Protein AF-A0A7K9F247-F1 (afdb_monomer_lite)

pLDDT: mean 70.24, std 14.17, range [44.09, 93.94]

Foldseek 3Di:
DDDDDDDDDDDDDDDDPDDPDDDDDDDDDDDDDPDPPDPPDPPPVPDPPDPPDDPVRVVVVVLVVCCVPVVDRDVPVVPDDDPPPDPDDPPPDPDDCPDPPPPQADADPVRHRPDPDDD

Sequence (119 aa):
SRKSKSPPKVPIVIQDDSLPAGPPPQIRILKRPTTNGVLSNPNSASRPAFPVKSLAQREAEYAEARKRILGSASPEEEQEKPILDRPPRLSQPEDTRQPNNVIRQPLGPDGSQGFKQRR

Radius of gyration: 33.51 Å; chains: 1; bounding box: 53×65×90 Å

Organism: Stercorarius parasiticus (NCBI:txid54059)

Structure (mmCIF, N/CA/C/O backbone):
data_AF-A0A7K9F247-F1
#
_entry.id   AF-A0A7K9F247-F1
#
loop_
_atom_site.group_PDB
_atom_site.id
_atom_site.type_symbol
_atom_site.label_atom_id
_atom_site.label_alt_id
_atom_site.label_comp_id
_atom_site.label_asym_id
_atom_site.label_entity_id
_atom_site.label_seq_id
_atom_site.pdbx_PDB_ins_code
_atom_site.Cartn_x
_atom_site.Cartn_y
_atom_site.Cartn_z
_atom_site.occupancy
_atom_site.B_iso_or_equiv
_atom_site.auth_seq_id
_atom_site.auth_comp_id
_atom_site.auth_asym_id
_atom_site.auth_atom_id
_atom_site.pdbx_PDB_model_num
ATOM 1 N N . SER A 1 1 ? -26.491 15.711 71.642 1.00 46.97 1 SER A N 1
ATOM 2 C CA . SER A 1 1 ? -27.212 15.558 70.361 1.00 46.97 1 SER A CA 1
ATOM 3 C C . SER A 1 1 ? -26.792 16.688 69.430 1.00 46.97 1 SER A C 1
ATOM 5 O O . SER A 1 1 ? -27.100 17.834 69.726 1.00 46.97 1 SER A O 1
ATOM 7 N N . ARG A 1 2 ? -25.996 16.419 68.384 1.00 50.66 2 ARG A N 1
ATOM 8 C CA . ARG A 1 2 ? -25.577 17.431 67.394 1.00 50.66 2 ARG A CA 1
ATOM 9 C C . ARG A 1 2 ? -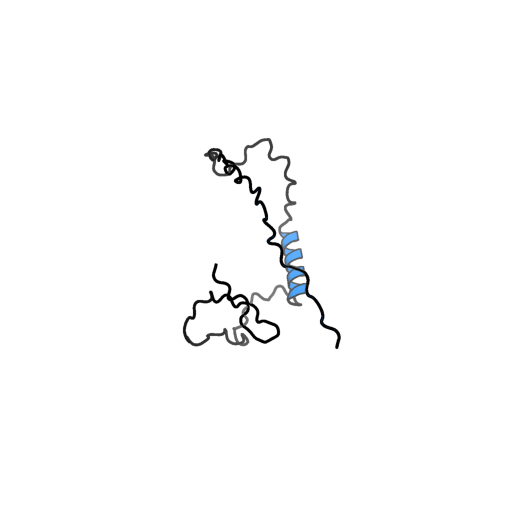26.269 17.115 66.067 1.00 50.66 2 ARG A C 1
ATOM 11 O O . ARG A 1 2 ? -25.928 16.130 65.428 1.00 50.66 2 ARG A O 1
ATOM 18 N N . LYS A 1 3 ? -27.276 17.912 65.692 1.00 55.50 3 LYS A N 1
ATOM 19 C CA . LYS A 1 3 ? -27.964 17.803 64.396 1.00 55.50 3 LYS A CA 1
ATOM 20 C C . LYS A 1 3 ? -27.118 18.506 63.330 1.00 55.50 3 LYS A C 1
ATOM 22 O O . LYS A 1 3 ? -26.932 19.716 63.401 1.00 55.50 3 LYS A O 1
ATOM 27 N N . SER A 1 4 ? -26.617 17.761 62.350 1.00 58.75 4 SER A N 1
ATOM 28 C CA . SER A 1 4 ? -25.957 18.300 61.158 1.00 58.75 4 SER A CA 1
ATOM 29 C C . SER A 1 4 ? -27.000 18.919 60.221 1.00 58.75 4 SER A C 1
ATOM 31 O O . SER A 1 4 ? -27.864 18.214 59.697 1.00 58.75 4 SER A O 1
ATOM 33 N N . LYS A 1 5 ? -26.948 20.239 60.022 1.00 63.22 5 LYS A N 1
ATOM 34 C CA . LYS A 1 5 ? -27.802 20.965 59.072 1.00 63.22 5 LYS A CA 1
ATOM 35 C C . LYS A 1 5 ? -27.133 20.936 57.693 1.00 63.22 5 LYS A C 1
ATOM 37 O O . LYS A 1 5 ? -26.064 21.510 57.523 1.00 63.22 5 LYS A O 1
ATOM 42 N N . SER A 1 6 ? -27.736 20.247 56.726 1.00 66.56 6 SER A N 1
ATOM 43 C CA . SER A 1 6 ? -27.270 20.247 55.334 1.00 66.56 6 SER A CA 1
ATOM 44 C C . SER A 1 6 ? -27.553 21.597 54.651 1.00 66.56 6 SER A C 1
ATOM 46 O O . SER A 1 6 ? -28.590 22.199 54.956 1.00 66.56 6 SER A O 1
ATOM 48 N N . PRO A 1 7 ? -26.711 22.061 53.707 1.00 69.06 7 PRO A N 1
ATOM 49 C CA . PRO A 1 7 ? -26.920 23.332 53.012 1.00 69.06 7 PRO A CA 1
ATOM 50 C C . PRO A 1 7 ? -28.160 23.286 52.096 1.00 69.06 7 PRO A C 1
ATOM 52 O O . PRO A 1 7 ? -28.505 22.206 51.602 1.00 69.06 7 PRO A O 1
ATOM 55 N N . PRO A 1 8 ? -28.843 24.421 51.854 1.00 63.75 8 PRO A N 1
ATOM 56 C CA . PRO A 1 8 ? -30.017 24.466 50.987 1.00 63.75 8 PRO A CA 1
ATOM 57 C C . PRO A 1 8 ? -29.645 24.218 49.517 1.00 63.75 8 PRO A C 1
ATOM 59 O O . PRO A 1 8 ? -28.675 24.770 49.002 1.00 63.75 8 PRO A O 1
ATOM 62 N N . LYS A 1 9 ? -30.448 23.389 48.839 1.00 65.25 9 LYS A N 1
ATOM 63 C CA . LYS A 1 9 ? -30.380 23.165 47.389 1.00 65.25 9 LYS A CA 1
ATOM 64 C C . LYS A 1 9 ? -30.964 24.377 46.671 1.00 65.25 9 LYS A C 1
ATOM 66 O O . LYS A 1 9 ? -32.180 24.526 46.601 1.00 65.25 9 LYS A O 1
ATOM 71 N N . VAL A 1 10 ? -30.091 25.234 46.159 1.00 66.81 10 VAL A N 1
ATOM 72 C CA . VAL A 1 10 ? -30.469 26.316 45.247 1.00 66.81 10 VAL A CA 1
ATOM 73 C C . VAL A 1 10 ? -30.429 25.755 43.819 1.00 66.81 10 VAL A C 1
ATOM 75 O O . VAL A 1 10 ? -29.433 25.116 43.471 1.00 66.81 10 VAL A O 1
ATOM 78 N N . PRO A 1 11 ? -31.481 25.921 42.996 1.00 68.38 11 PRO A N 1
ATOM 79 C CA . PRO A 1 11 ? -31.447 25.489 41.604 1.00 68.38 11 PRO A CA 1
ATOM 80 C C . PRO A 1 11 ? -30.466 26.367 40.821 1.00 68.38 11 PRO A C 1
ATOM 82 O O . PRO A 1 11 ? -30.640 27.579 40.721 1.00 68.38 11 PRO A O 1
ATOM 85 N N . ILE A 1 12 ? -29.418 25.746 40.284 1.00 68.69 12 ILE A N 1
ATOM 86 C CA . ILE A 1 12 ? -28.464 26.396 39.385 1.00 68.69 12 ILE A CA 1
ATOM 87 C C . ILE A 1 12 ? -29.090 26.377 37.989 1.00 68.69 12 ILE A C 1
ATOM 89 O O . ILE A 1 12 ? -29.267 25.309 37.406 1.00 68.69 12 ILE A O 1
ATOM 93 N N . VAL A 1 13 ? -29.455 27.549 37.471 1.00 72.88 13 VAL A N 1
ATOM 94 C CA . VAL A 1 13 ? -29.893 27.711 36.079 1.00 72.88 13 VAL A CA 1
ATOM 95 C C . VAL A 1 13 ? -28.640 27.883 35.230 1.00 72.88 13 VAL A C 1
ATOM 97 O O . VAL A 1 13 ? -27.976 28.914 35.303 1.00 72.88 13 VAL A O 1
ATOM 100 N N . ILE A 1 14 ? -28.288 26.850 34.469 1.00 73.00 14 ILE A N 1
ATOM 101 C CA . ILE A 1 14 ? -27.185 26.898 33.508 1.00 73.00 14 ILE A CA 1
ATOM 102 C C . ILE A 1 14 ? -27.762 27.488 32.220 1.00 73.00 14 ILE A C 1
ATOM 104 O O . ILE A 1 14 ? -28.609 26.863 31.585 1.00 73.00 14 ILE A O 1
ATOM 108 N N . GLN A 1 15 ? -27.361 28.714 31.884 1.00 68.19 15 GLN A N 1
ATOM 109 C CA . GLN A 1 15 ? -27.658 29.305 30.580 1.00 68.19 15 GLN A CA 1
ATOM 110 C C . GLN A 1 15 ? -26.728 28.653 29.556 1.00 68.19 15 GLN A C 1
ATOM 112 O O . GLN A 1 15 ? -25.507 28.723 29.684 1.00 68.19 15 GLN A O 1
ATOM 117 N N . ASP A 1 16 ? -27.320 27.940 28.604 1.00 70.38 16 ASP A N 1
ATOM 118 C CA . ASP A 1 16 ? -26.601 27.245 27.543 1.00 70.38 16 ASP A CA 1
ATOM 119 C C . ASP A 1 16 ? -26.457 28.208 26.354 1.00 70.38 16 ASP A C 1
ATOM 121 O O . ASP A 1 16 ? -27.320 28.272 25.479 1.00 70.38 16 ASP A O 1
ATOM 125 N N . ASP A 1 17 ? -25.383 29.006 26.346 1.00 68.00 17 ASP A N 1
ATOM 126 C CA . ASP A 1 17 ? -25.037 29.966 25.275 1.00 68.00 17 ASP A CA 1
ATOM 127 C C . ASP A 1 17 ? -24.496 29.266 24.008 1.00 68.00 17 ASP A C 1
ATOM 129 O O . ASP A 1 17 ? -23.634 29.772 23.284 1.00 68.00 17 ASP A O 1
ATOM 133 N N . SER A 1 18 ? -24.994 28.062 23.732 1.00 71.75 18 SER A N 1
ATOM 134 C CA . SER A 1 18 ? -24.668 27.266 22.557 1.00 71.75 18 SER A CA 1
ATOM 135 C C . SER A 1 18 ? -25.146 27.997 21.294 1.00 71.75 18 SER A C 1
ATOM 137 O O . SER A 1 18 ? -26.291 27.859 20.852 1.00 71.75 18 SER A O 1
ATOM 139 N N . LEU A 1 19 ? -24.249 28.769 20.679 1.00 73.06 19 LEU A N 1
ATOM 140 C CA . LEU A 1 19 ? -24.458 29.293 19.335 1.00 73.06 19 LEU A CA 1
ATOM 141 C C . LEU A 1 19 ? -24.524 28.111 18.356 1.00 73.06 19 LEU A C 1
ATOM 143 O O . LEU A 1 19 ? -23.665 27.225 18.418 1.00 73.06 19 LEU A O 1
ATOM 147 N N . PRO A 1 20 ? -25.513 28.067 17.443 1.00 75.81 20 PRO A N 1
ATOM 148 C CA . PRO A 1 20 ? -25.597 26.992 16.469 1.00 75.81 20 PRO A CA 1
ATOM 149 C C . PRO A 1 20 ? -24.307 26.958 15.649 1.00 75.81 20 PRO A C 1
ATOM 151 O O . PRO A 1 20 ? -23.871 27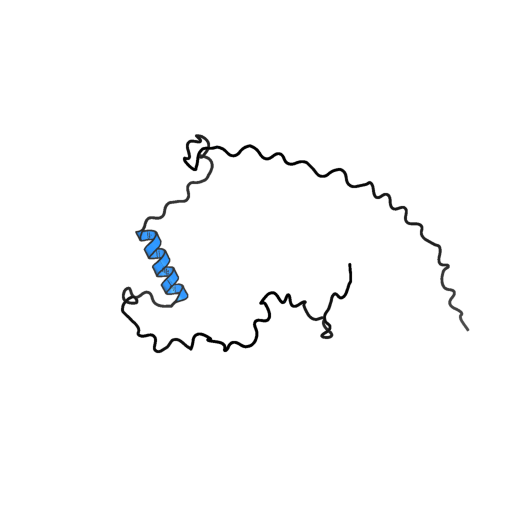.978 15.110 1.00 75.81 20 PRO A O 1
ATOM 154 N N . ALA A 1 21 ? -23.687 25.778 15.574 1.00 75.69 21 ALA A N 1
ATOM 155 C CA . ALA A 1 21 ? -22.502 25.582 14.755 1.00 75.69 21 ALA A CA 1
ATOM 156 C C . ALA A 1 21 ? -22.817 26.004 13.311 1.00 75.69 21 ALA A C 1
ATOM 158 O O . ALA A 1 21 ? -23.823 25.584 12.735 1.00 75.69 21 ALA A O 1
ATOM 159 N N . GLY A 1 22 ? -21.972 26.879 12.758 1.00 79.94 22 GLY A N 1
ATOM 160 C CA . GLY A 1 22 ? -22.154 27.428 11.418 1.00 79.94 22 GLY A CA 1
ATOM 161 C C . GLY A 1 22 ? -22.215 26.342 10.334 1.00 79.94 22 GLY A C 1
ATOM 162 O O . GLY A 1 22 ? -21.793 25.204 10.562 1.00 79.94 22 GLY A O 1
ATOM 163 N N . PRO A 1 23 ? -22.740 26.677 9.142 1.00 84.94 23 PRO A N 1
ATOM 164 C CA . PRO A 1 23 ? -22.903 25.711 8.066 1.00 84.94 23 PRO A CA 1
ATOM 165 C C . PRO A 1 23 ? -21.560 25.059 7.699 1.00 84.94 23 PRO A C 1
ATOM 167 O O . PRO A 1 23 ? -20.525 25.734 7.696 1.00 84.94 23 PRO A O 1
ATOM 170 N N . PRO A 1 24 ? -21.558 23.751 7.384 1.00 84.56 24 PRO A N 1
ATOM 171 C CA . PRO A 1 24 ? -20.332 23.027 7.096 1.00 84.56 24 PRO A CA 1
ATOM 172 C C . PRO A 1 24 ? -19.640 23.605 5.853 1.00 84.56 24 PRO A C 1
ATOM 174 O O . PRO A 1 24 ? -20.313 24.013 4.899 1.00 84.56 24 PRO A O 1
ATOM 177 N N . PRO A 1 25 ? -18.298 23.625 5.826 1.00 87.38 25 PRO A N 1
ATOM 178 C CA . PRO A 1 25 ? -17.557 24.166 4.698 1.00 87.38 25 PRO A CA 1
ATOM 179 C C . PRO A 1 25 ? -17.835 23.351 3.432 1.00 87.38 25 PRO A C 1
ATOM 181 O O . PRO A 1 25 ? -17.787 22.120 3.434 1.00 87.38 25 PRO A O 1
ATOM 184 N N . GLN A 1 26 ? -18.097 24.044 2.325 1.00 87.62 26 GLN A N 1
ATOM 185 C CA . GLN A 1 26 ? -18.281 23.398 1.031 1.00 87.62 26 GLN A CA 1
ATOM 186 C C . GLN A 1 26 ? -16.930 23.097 0.386 1.00 87.62 26 GLN A C 1
ATOM 188 O O . GLN A 1 26 ? -16.113 23.990 0.159 1.00 87.62 26 GLN A O 1
ATOM 193 N N . ILE A 1 27 ? -16.722 21.835 0.027 1.00 86.00 27 ILE A N 1
ATOM 194 C CA . ILE A 1 27 ? -15.582 21.409 -0.783 1.00 86.00 27 ILE A CA 1
ATOM 195 C C . ILE A 1 27 ? -15.965 21.423 -2.269 1.00 86.00 27 ILE A C 1
ATOM 197 O O . ILE A 1 27 ? -17.052 20.990 -2.647 1.00 86.00 27 ILE A O 1
ATOM 201 N N . ARG A 1 28 ? -15.067 21.908 -3.134 1.00 88.81 28 ARG A N 1
ATOM 202 C CA . ARG A 1 28 ? -15.237 21.880 -4.597 1.00 88.81 28 ARG A CA 1
ATOM 203 C C . ARG A 1 28 ? -14.213 20.925 -5.194 1.00 88.81 28 ARG A C 1
ATOM 205 O O . ARG A 1 28 ? -13.014 21.149 -5.065 1.00 88.81 28 ARG A O 1
ATOM 212 N N . ILE A 1 29 ? -14.675 19.863 -5.847 1.00 87.31 29 ILE A N 1
ATOM 213 C CA . ILE A 1 29 ? -13.790 18.898 -6.507 1.00 87.31 29 ILE A CA 1
ATOM 214 C C . ILE A 1 29 ? -13.467 19.419 -7.909 1.00 87.31 29 ILE A C 1
ATOM 216 O O . ILE A 1 29 ? -14.370 19.674 -8.706 1.00 87.31 29 ILE A O 1
ATOM 220 N N . LEU A 1 30 ? -12.179 19.580 -8.216 1.00 87.38 30 LEU A N 1
ATOM 221 C CA . LEU A 1 30 ? -11.738 19.939 -9.562 1.00 87.38 30 LEU A CA 1
ATOM 222 C C . LEU A 1 30 ? -11.966 18.764 -10.524 1.00 87.38 30 LEU A C 1
ATOM 224 O O . LEU A 1 30 ? -11.760 17.603 -10.165 1.00 87.38 30 LEU A O 1
ATOM 228 N N . LYS A 1 31 ? -12.375 19.065 -11.763 1.00 85.69 31 LYS A N 1
ATOM 229 C CA . LYS A 1 31 ? -12.553 18.055 -12.814 1.00 85.69 31 LYS A CA 1
ATOM 230 C C . LYS A 1 31 ? -11.261 17.249 -12.979 1.00 85.69 31 LYS A C 1
ATOM 232 O O . LYS A 1 31 ? -10.185 17.829 -13.114 1.00 85.69 31 LYS A O 1
ATOM 237 N N . ARG A 1 32 ? -11.376 15.918 -12.990 1.00 86.25 32 ARG A N 1
ATOM 238 C CA . ARG A 1 32 ? -10.226 15.031 -13.206 1.00 86.25 32 ARG A CA 1
ATOM 239 C C . ARG A 1 32 ? -9.590 15.328 -14.575 1.00 86.25 32 ARG A C 1
ATOM 241 O O . ARG A 1 32 ? -10.333 15.529 -15.540 1.00 86.25 32 ARG A O 1
ATOM 248 N N . PRO A 1 33 ? -8.252 15.353 -14.685 1.00 80.06 33 PRO A N 1
ATOM 249 C CA . PRO A 1 33 ? -7.593 15.401 -15.983 1.00 80.06 33 PRO A CA 1
ATOM 250 C C . PRO A 1 33 ? -7.942 14.141 -16.786 1.00 80.06 33 PRO A C 1
ATOM 252 O O . PRO A 1 33 ? -8.019 13.045 -16.236 1.00 80.06 33 PRO A O 1
ATOM 255 N N . THR A 1 34 ? -8.186 14.300 -1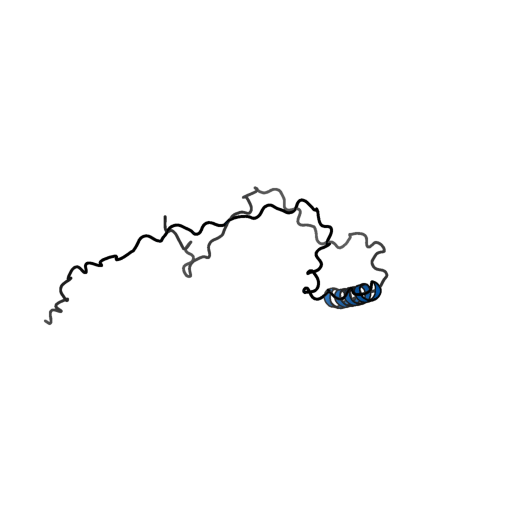8.087 1.00 75.50 34 THR A N 1
ATOM 256 C CA . THR A 1 34 ? -8.554 13.202 -19.000 1.00 75.50 34 THR A CA 1
ATOM 257 C C . THR A 1 34 ? -7.349 12.381 -19.467 1.00 75.50 34 THR A C 1
ATOM 259 O O . THR A 1 34 ? -7.513 11.410 -20.201 1.00 75.50 34 THR A O 1
ATOM 262 N N . THR A 1 35 ? -6.133 12.750 -19.057 1.00 68.06 35 THR A N 1
ATOM 263 C CA . THR A 1 35 ? -4.903 12.037 -19.391 1.00 68.06 35 THR A CA 1
ATOM 264 C C . THR A 1 35 ? -4.626 10.952 -18.354 1.00 68.06 35 THR A C 1
ATOM 266 O O . THR A 1 35 ? -4.209 11.212 -17.226 1.00 68.06 35 THR A O 1
ATOM 269 N N . ASN A 1 36 ? -4.866 9.701 -18.747 1.00 63.59 36 ASN A N 1
ATOM 270 C CA . ASN A 1 36 ? -4.459 8.528 -17.981 1.00 63.59 36 ASN A CA 1
ATOM 271 C C . ASN A 1 36 ? -2.923 8.465 -17.907 1.00 63.59 36 ASN A C 1
ATOM 273 O O . ASN A 1 36 ? -2.270 8.001 -18.834 1.00 63.59 36 ASN A O 1
ATOM 277 N N . GLY A 1 37 ? -2.347 8.946 -16.805 1.00 63.97 37 GLY A N 1
ATOM 278 C CA . GLY A 1 37 ? -1.051 8.489 -16.291 1.00 63.97 37 GLY A CA 1
ATOM 279 C C . GLY A 1 37 ? 0.225 8.817 -17.077 1.00 63.97 37 GLY A C 1
ATOM 280 O O . GLY A 1 37 ? 1.296 8.475 -16.584 1.00 63.97 37 GLY A O 1
ATOM 281 N N . VAL A 1 38 ? 0.182 9.493 -18.230 1.00 55.25 38 VAL A N 1
ATOM 282 C CA . VAL A 1 38 ? 1.422 9.945 -18.885 1.00 55.25 38 VAL A CA 1
ATOM 283 C C . VAL A 1 38 ? 1.873 11.253 -18.244 1.00 55.25 38 VAL A C 1
ATOM 285 O O . VAL A 1 38 ? 1.327 12.330 -18.480 1.00 55.25 38 VAL A O 1
ATOM 288 N N . LEU A 1 39 ? 2.863 11.113 -17.367 1.00 59.88 39 LEU A N 1
ATOM 289 C CA . LEU A 1 39 ? 3.581 12.185 -16.698 1.00 59.88 39 LEU A CA 1
ATOM 290 C C . LEU A 1 39 ? 4.302 13.060 -17.730 1.00 59.88 39 LEU A C 1
ATOM 292 O O . LEU A 1 39 ? 5.459 12.830 -18.059 1.00 59.88 39 LEU A O 1
ATOM 296 N N . SER A 1 40 ? 3.643 14.110 -18.200 1.00 57.53 40 SER A N 1
ATOM 297 C CA . SER A 1 40 ? 4.324 15.255 -18.802 1.00 57.53 40 SER A CA 1
ATOM 298 C C . SER A 1 40 ? 3.902 16.523 -18.072 1.00 57.53 40 SER A C 1
ATOM 300 O O . SER A 1 40 ? 3.320 17.436 -18.650 1.00 57.53 40 SER A O 1
ATOM 302 N N . ASN A 1 41 ? 4.154 16.553 -16.761 1.00 55.12 41 ASN A N 1
ATOM 303 C CA . ASN A 1 41 ? 4.117 17.788 -15.993 1.00 55.12 41 ASN A CA 1
ATOM 304 C C . ASN A 1 41 ? 5.573 18.201 -15.711 1.00 55.12 41 ASN A C 1
ATOM 306 O O . ASN A 1 41 ? 6.253 17.481 -14.974 1.00 55.12 41 ASN A O 1
ATOM 310 N N . PRO A 1 42 ? 6.070 19.333 -16.243 1.00 60.06 42 PRO A N 1
ATOM 311 C CA . PRO A 1 42 ? 7.460 19.762 -16.041 1.00 60.06 42 PRO A CA 1
ATOM 312 C C . PRO A 1 42 ? 7.802 20.072 -14.568 1.00 60.06 42 PRO A C 1
ATOM 314 O O . PRO A 1 42 ? 8.968 20.220 -14.228 1.00 60.06 42 PRO A O 1
ATOM 317 N N . ASN A 1 43 ? 6.806 20.089 -13.669 1.00 55.00 43 ASN A N 1
ATOM 318 C CA . ASN A 1 43 ? 6.967 20.322 -12.228 1.00 55.00 43 ASN A CA 1
ATOM 319 C C . ASN A 1 43 ? 7.063 19.041 -11.369 1.00 55.00 43 ASN A C 1
ATOM 321 O O . ASN A 1 43 ? 7.032 19.124 -10.142 1.00 55.00 43 ASN A O 1
ATOM 325 N N . SER A 1 44 ? 7.195 17.845 -11.960 1.00 54.50 44 SER A N 1
ATOM 326 C CA . SER A 1 44 ? 7.432 16.601 -11.191 1.00 54.50 44 SER A CA 1
ATOM 327 C C . SER A 1 44 ? 8.836 16.517 -10.558 1.00 54.50 44 SER A C 1
ATOM 329 O O . SER A 1 44 ? 9.137 15.545 -9.866 1.00 54.50 44 SER A O 1
ATOM 331 N N . ALA A 1 45 ? 9.688 17.525 -10.754 1.00 57.59 45 ALA A N 1
ATOM 332 C CA . ALA A 1 45 ? 11.067 17.559 -10.268 1.00 57.59 45 ALA A CA 1
ATOM 333 C C . ALA A 1 45 ? 11.220 17.658 -8.731 1.00 57.59 45 ALA A C 1
ATOM 335 O O . ALA A 1 45 ? 12.335 17.590 -8.230 1.00 57.59 45 ALA A O 1
ATOM 336 N N . SER A 1 46 ? 10.131 17.819 -7.967 1.00 62.53 46 SER A N 1
ATOM 337 C CA . SER A 1 46 ? 10.198 18.009 -6.506 1.00 62.53 46 SER A CA 1
ATOM 338 C C . SER A 1 46 ? 10.111 16.721 -5.680 1.00 62.53 46 SER A C 1
ATOM 340 O O . SER A 1 46 ? 10.378 16.768 -4.478 1.00 62.53 46 SER A O 1
ATOM 342 N N . ARG A 1 47 ? 9.707 15.580 -6.253 1.00 66.19 47 ARG A N 1
ATOM 343 C CA . ARG A 1 47 ? 9.733 14.319 -5.496 1.00 66.19 47 ARG A CA 1
ATOM 344 C C . ARG A 1 47 ? 11.136 13.727 -5.606 1.00 66.19 47 ARG A C 1
ATOM 346 O O . ARG A 1 47 ? 11.569 13.505 -6.736 1.00 66.19 47 ARG A O 1
ATOM 353 N N . PRO A 1 48 ? 11.839 13.461 -4.489 1.00 66.75 48 PRO A N 1
ATOM 354 C CA . PRO A 1 48 ? 13.115 12.769 -4.560 1.00 66.75 48 PRO A CA 1
ATOM 355 C C . PRO A 1 48 ? 12.894 11.451 -5.300 1.00 66.75 48 PRO A C 1
ATOM 357 O O . PRO A 1 48 ? 12.012 10.667 -4.938 1.00 66.75 48 PRO A O 1
ATOM 360 N N . ALA A 1 49 ? 13.642 11.251 -6.384 1.00 67.38 49 ALA A N 1
ATOM 361 C CA . ALA A 1 49 ? 13.614 9.999 -7.113 1.00 67.38 49 ALA A CA 1
ATOM 362 C C . ALA A 1 49 ? 14.002 8.887 -6.135 1.00 67.38 49 ALA A C 1
ATOM 364 O O . ALA A 1 49 ? 15.055 8.958 -5.497 1.00 67.38 49 ALA A O 1
ATOM 365 N N . PHE A 1 50 ? 13.143 7.878 -5.984 1.00 67.69 50 PHE A N 1
ATOM 366 C CA . PHE A 1 50 ? 13.530 6.694 -5.232 1.00 67.69 50 PHE A CA 1
ATOM 367 C C . PHE A 1 50 ? 14.736 6.070 -5.941 1.00 67.69 50 PHE A C 1
ATOM 369 O O . PHE A 1 50 ? 14.652 5.837 -7.152 1.00 67.69 50 PHE A O 1
ATOM 376 N N . PRO A 1 51 ? 15.849 5.804 -5.234 1.00 75.81 51 PRO A N 1
ATOM 377 C CA . PRO A 1 51 ? 16.987 5.127 -5.829 1.00 75.81 51 PRO A CA 1
ATOM 378 C C . PRO A 1 51 ? 16.523 3.779 -6.374 1.00 75.81 51 PRO A C 1
ATOM 380 O O . PRO A 1 51 ? 16.071 2.910 -5.623 1.00 75.81 51 PRO A O 1
ATOM 383 N N . VAL A 1 52 ? 16.592 3.611 -7.693 1.00 81.12 52 VAL A N 1
ATOM 384 C CA . VAL A 1 52 ? 16.271 2.336 -8.328 1.00 81.12 52 VAL A CA 1
ATOM 385 C C . VAL A 1 52 ? 17.434 1.395 -8.026 1.00 81.12 52 VAL A C 1
ATOM 387 O O . VAL A 1 52 ? 18.475 1.457 -8.673 1.00 81.12 52 VAL A O 1
ATOM 390 N N . LYS A 1 53 ? 17.279 0.560 -6.991 1.00 85.38 53 LYS A N 1
ATOM 391 C CA . LYS A 1 53 ? 18.241 -0.501 -6.665 1.00 85.38 53 LYS A CA 1
ATOM 392 C C . LYS A 1 53 ? 18.385 -1.445 -7.864 1.00 85.38 53 LYS A C 1
ATOM 394 O O . LYS A 1 53 ? 17.381 -1.780 -8.502 1.00 85.38 53 LYS A O 1
ATOM 399 N N . SER A 1 54 ? 19.606 -1.892 -8.155 1.00 88.69 54 SER A N 1
ATOM 400 C CA . SER A 1 54 ? 19.841 -2.894 -9.201 1.00 88.69 54 SER A CA 1
ATOM 401 C C . SER A 1 54 ? 19.213 -4.241 -8.820 1.00 88.69 54 SER A C 1
ATOM 403 O O . SER A 1 54 ? 18.956 -4.510 -7.644 1.00 88.69 54 SER A O 1
ATOM 405 N N . LEU A 1 55 ? 18.962 -5.105 -9.808 1.00 88.31 55 LEU A N 1
ATOM 406 C CA . LEU A 1 55 ? 18.427 -6.451 -9.567 1.00 88.31 55 LEU A CA 1
ATOM 407 C C . LEU A 1 55 ? 19.318 -7.226 -8.580 1.00 88.31 55 LEU A C 1
ATOM 409 O O . LEU A 1 55 ? 18.816 -7.723 -7.577 1.00 88.31 55 LEU A O 1
ATOM 413 N N . ALA A 1 56 ? 20.638 -7.197 -8.788 1.00 90.25 56 ALA A N 1
ATOM 414 C CA . ALA A 1 56 ? 21.611 -7.845 -7.907 1.00 90.25 56 ALA A CA 1
ATOM 415 C C . ALA A 1 56 ? 21.564 -7.322 -6.457 1.00 90.25 56 ALA A C 1
ATOM 417 O O . ALA A 1 56 ? 21.672 -8.096 -5.509 1.00 90.25 56 ALA A O 1
ATOM 418 N N . GLN A 1 57 ? 21.359 -6.012 -6.258 1.00 92.69 57 GLN A N 1
ATOM 419 C CA . GLN A 1 57 ? 21.197 -5.441 -4.912 1.00 92.69 57 GLN A CA 1
ATOM 420 C C . GLN A 1 57 ? 19.943 -5.975 -4.217 1.00 92.69 57 GLN A C 1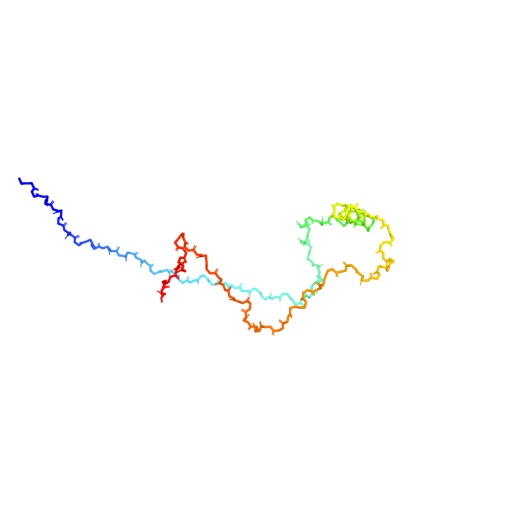
ATOM 422 O O . GLN A 1 57 ? 19.969 -6.258 -3.021 1.00 92.69 57 GLN A O 1
ATOM 427 N N . ARG A 1 58 ? 18.845 -6.121 -4.966 1.00 91.44 58 ARG A N 1
ATOM 428 C CA . ARG A 1 58 ? 17.584 -6.648 -4.437 1.00 91.44 58 ARG A CA 1
ATOM 429 C C . ARG A 1 58 ? 17.707 -8.121 -4.046 1.00 91.44 58 ARG A C 1
ATOM 431 O O . ARG A 1 58 ? 17.198 -8.501 -2.997 1.00 91.44 58 ARG A O 1
ATOM 438 N N . GLU A 1 59 ? 18.385 -8.929 -4.858 1.00 89.81 59 GLU A N 1
ATOM 439 C CA . GLU A 1 59 ? 18.624 -10.350 -4.569 1.00 89.81 59 GLU A CA 1
ATOM 440 C C . GLU A 1 59 ? 19.498 -10.543 -3.327 1.00 89.81 59 GLU A C 1
ATOM 442 O O . GLU A 1 59 ? 19.174 -11.374 -2.481 1.00 89.81 59 GLU A O 1
ATOM 447 N N . ALA A 1 60 ? 20.551 -9.735 -3.166 1.00 90.94 60 ALA A N 1
ATOM 448 C CA . ALA A 1 60 ? 21.412 -9.784 -1.986 1.00 90.94 60 ALA A CA 1
ATOM 449 C C . ALA A 1 60 ? 20.647 -9.457 -0.690 1.00 90.94 60 ALA A C 1
ATOM 451 O O . ALA A 1 60 ? 20.746 -10.197 0.289 1.00 90.94 60 ALA A O 1
ATOM 452 N N . GLU A 1 61 ? 19.839 -8.391 -0.697 1.00 91.94 61 GLU A N 1
ATOM 453 C CA . GLU A 1 61 ? 19.005 -7.996 0.449 1.00 91.94 61 GLU A CA 1
ATOM 454 C C . GLU A 1 61 ? 17.961 -9.069 0.787 1.00 91.94 61 GLU A C 1
ATOM 456 O O . GLU A 1 61 ? 17.757 -9.401 1.956 1.00 91.94 61 GLU A O 1
ATOM 461 N N . TYR A 1 62 ? 17.327 -9.662 -0.230 1.00 92.00 62 TYR A N 1
ATOM 462 C CA . TYR A 1 62 ? 16.369 -10.748 -0.032 1.00 92.00 62 TYR A CA 1
ATOM 463 C C . TYR A 1 62 ? 17.039 -12.002 0.540 1.00 92.00 62 TYR A C 1
ATOM 465 O O . TYR A 1 62 ? 16.512 -12.614 1.473 1.00 92.00 62 TYR A O 1
ATOM 473 N N . ALA A 1 63 ? 18.222 -12.360 0.032 1.00 92.31 63 ALA A N 1
ATOM 474 C CA . ALA A 1 63 ? 19.002 -13.475 0.550 1.00 92.31 63 ALA A CA 1
ATOM 475 C C . ALA A 1 63 ? 19.364 -13.260 2.029 1.00 92.31 63 ALA A C 1
ATOM 477 O O . ALA A 1 63 ? 19.199 -14.177 2.834 1.00 92.31 63 ALA A O 1
ATOM 478 N N . GLU A 1 64 ? 19.796 -12.057 2.417 1.00 92.31 64 GLU A N 1
ATOM 479 C CA . GLU A 1 64 ? 20.078 -11.710 3.815 1.00 92.31 64 GLU A CA 1
ATOM 480 C C . GLU A 1 64 ? 18.820 -11.776 4.693 1.00 92.31 64 GLU A C 1
ATOM 482 O O . GLU A 1 64 ? 18.833 -12.415 5.749 1.00 92.31 64 GLU A O 1
ATOM 487 N N . ALA A 1 65 ? 17.709 -11.184 4.249 1.00 93.94 65 ALA A N 1
ATOM 488 C CA . ALA A 1 65 ? 16.441 -11.223 4.973 1.00 93.94 65 ALA A CA 1
ATOM 489 C C . ALA A 1 65 ? 15.950 -12.665 5.186 1.00 93.94 65 ALA A C 1
ATOM 491 O O . ALA A 1 65 ? 15.515 -13.017 6.286 1.00 93.94 65 ALA A O 1
ATOM 492 N N . ARG A 1 66 ? 16.088 -13.530 4.171 1.00 92.94 66 ARG A N 1
ATOM 493 C CA . ARG A 1 66 ? 15.778 -14.963 4.270 1.00 92.94 66 ARG A CA 1
ATOM 494 C C . ARG A 1 66 ? 16.686 -15.657 5.281 1.00 92.94 66 ARG A C 1
ATOM 496 O O . ARG A 1 66 ? 16.166 -16.371 6.133 1.00 92.94 66 ARG A O 1
ATOM 503 N N . LYS A 1 67 ? 18.005 -15.405 5.264 1.00 90.62 67 LYS A N 1
ATOM 504 C CA . LYS A 1 67 ? 18.930 -15.920 6.298 1.00 90.62 67 LYS A CA 1
ATOM 505 C C . LYS A 1 67 ? 18.511 -15.478 7.697 1.00 90.62 67 LYS A C 1
ATOM 507 O O . LYS A 1 67 ? 18.569 -16.279 8.620 1.00 90.62 67 LYS A O 1
ATOM 512 N N . ARG A 1 68 ? 18.064 -14.232 7.862 1.00 93.88 68 ARG A N 1
ATOM 513 C CA . ARG A 1 68 ? 17.656 -13.686 9.162 1.00 93.88 68 ARG A CA 1
ATOM 514 C C . ARG A 1 68 ? 16.367 -14.311 9.701 1.00 93.88 68 ARG A C 1
ATOM 516 O O . ARG A 1 68 ? 16.280 -14.542 10.901 1.00 93.88 68 ARG A O 1
ATOM 523 N N . ILE A 1 69 ? 15.372 -14.549 8.845 1.00 92.50 69 ILE A N 1
ATOM 524 C CA . ILE A 1 69 ? 14.065 -15.094 9.253 1.00 92.50 69 ILE A CA 1
ATOM 525 C C . ILE A 1 69 ? 14.104 -16.622 9.360 1.00 92.50 69 ILE A C 1
ATOM 527 O O . ILE A 1 69 ? 13.569 -17.185 10.309 1.00 92.50 69 ILE A O 1
ATOM 531 N N . LEU A 1 70 ? 14.713 -17.288 8.377 1.00 88.75 70 LEU A N 1
ATOM 532 C CA . LEU A 1 70 ? 14.667 -18.743 8.212 1.00 88.75 70 LEU A CA 1
ATOM 533 C C . LEU A 1 70 ? 15.949 -19.445 8.686 1.00 88.75 70 LEU A C 1
ATOM 535 O O . LEU A 1 70 ? 15.977 -20.666 8.803 1.00 88.75 70 LEU A O 1
ATOM 539 N N . GLY A 1 71 ? 17.030 -18.706 8.945 1.00 80.75 71 GLY A N 1
ATOM 540 C CA . GLY A 1 71 ? 18.294 -19.269 9.430 1.00 80.75 71 GLY A CA 1
ATOM 541 C C . GLY A 1 71 ? 19.138 -19.982 8.366 1.00 80.75 71 GLY A C 1
ATOM 542 O O . GLY A 1 71 ? 20.263 -20.376 8.656 1.00 80.75 71 GLY A O 1
ATOM 543 N N . SER A 1 72 ? 18.652 -20.126 7.127 1.00 64.81 72 SER A N 1
ATOM 544 C CA . SER A 1 72 ? 19.410 -20.704 6.011 1.00 64.81 72 SER A CA 1
ATOM 545 C C . SER A 1 72 ? 19.031 -20.059 4.670 1.00 64.81 72 SER A C 1
ATOM 547 O O . SER A 1 72 ? 17.870 -19.747 4.402 1.00 64.81 72 SER A O 1
ATOM 549 N N . ALA A 1 73 ? 20.023 -19.823 3.810 1.00 62.94 73 ALA A N 1
ATOM 550 C CA . ALA A 1 73 ? 19.805 -19.363 2.433 1.00 62.94 73 ALA A CA 1
ATOM 551 C C . ALA A 1 73 ? 20.650 -20.169 1.451 1.00 62.94 73 ALA A C 1
ATOM 553 O O . ALA A 1 73 ? 21.459 -19.616 0.709 1.00 62.94 73 ALA A O 1
ATOM 554 N N . SER A 1 74 ? 20.490 -21.492 1.510 1.00 56.72 74 SER A N 1
ATOM 555 C CA . SER A 1 74 ? 20.998 -22.367 0.458 1.00 56.72 74 SER A CA 1
ATOM 556 C C . SER A 1 74 ? 20.207 -22.105 -0.834 1.00 56.72 74 SER A C 1
ATOM 558 O O . SER A 1 74 ? 18.979 -22.012 -0.753 1.00 56.72 74 SER A O 1
ATOM 560 N N . PRO A 1 75 ? 20.869 -21.986 -2.000 1.00 56.25 75 PRO A N 1
ATOM 561 C CA . PRO A 1 75 ? 20.214 -21.738 -3.287 1.00 56.25 75 PRO A CA 1
ATOM 562 C C . PRO A 1 75 ? 19.371 -22.924 -3.806 1.00 56.25 75 PRO A C 1
ATOM 564 O O . PRO A 1 75 ? 18.720 -22.780 -4.830 1.00 56.25 75 PRO A O 1
ATOM 567 N N . GLU A 1 76 ? 19.336 -24.058 -3.095 1.00 48.03 76 GLU A N 1
ATOM 568 C CA . GLU A 1 76 ? 18.757 -25.329 -3.573 1.00 48.03 76 GLU A CA 1
ATOM 569 C C . GLU A 1 76 ? 17.312 -25.621 -3.097 1.00 48.03 76 GLU A C 1
ATOM 571 O O . GLU A 1 76 ? 16.735 -26.650 -3.431 1.00 48.03 76 GLU A O 1
ATOM 576 N N . GLU A 1 77 ? 16.673 -24.754 -2.303 1.00 52.06 77 GLU A N 1
ATOM 577 C CA . GLU A 1 77 ? 15.355 -25.070 -1.705 1.00 52.06 77 GLU A CA 1
ATOM 578 C C . GLU A 1 77 ? 14.1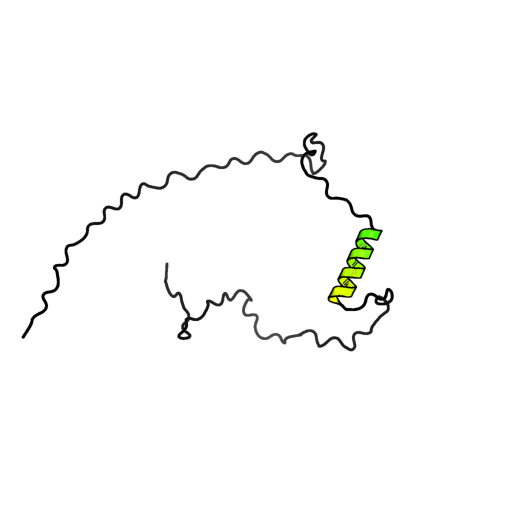26 -24.866 -2.624 1.00 52.06 77 GLU A C 1
ATOM 580 O O . GLU A 1 77 ? 13.003 -24.789 -2.126 1.00 52.06 77 GLU A O 1
ATOM 585 N N . GLU A 1 78 ? 14.296 -24.824 -3.949 1.00 50.66 78 GLU A N 1
ATOM 586 C CA . GLU A 1 78 ? 13.177 -25.033 -4.891 1.00 50.66 78 GLU A CA 1
ATOM 587 C C . GLU A 1 78 ? 13.033 -26.491 -5.358 1.00 50.66 78 GLU A C 1
ATOM 589 O O . GLU A 1 78 ? 12.012 -26.832 -5.959 1.00 50.66 78 GLU A O 1
ATOM 594 N N . GLN A 1 79 ? 13.968 -27.392 -5.025 1.00 44.09 79 GLN A N 1
ATOM 595 C CA . GLN A 1 79 ? 13.779 -28.815 -5.298 1.00 44.09 79 GLN A CA 1
ATOM 596 C C . GLN A 1 79 ? 12.947 -29.471 -4.186 1.00 44.09 79 GLN A C 1
ATOM 598 O O . GLN A 1 79 ? 13.431 -29.782 -3.100 1.00 44.09 79 GLN A O 1
ATOM 603 N N . GLU A 1 80 ? 11.652 -29.608 -4.474 1.00 50.25 80 GLU A N 1
ATOM 604 C CA . GLU A 1 80 ? 10.729 -30.630 -3.970 1.00 50.25 80 GLU A CA 1
ATOM 605 C C . GLU A 1 80 ? 11.054 -31.222 -2.588 1.00 50.25 80 GLU A C 1
ATOM 607 O O . GLU A 1 80 ? 11.666 -32.282 -2.460 1.00 50.25 80 GLU A O 1
ATOM 612 N N . LYS A 1 81 ? 10.509 -30.614 -1.530 1.00 44.50 81 LYS A N 1
ATOM 613 C CA . LYS A 1 81 ? 10.126 -31.416 -0.363 1.00 44.50 81 LYS A CA 1
ATOM 614 C C . LYS A 1 81 ? 8.693 -31.903 -0.578 1.00 44.50 81 LYS A C 1
ATOM 616 O O . LYS A 1 81 ? 7.796 -31.057 -0.663 1.00 44.50 81 LYS A O 1
ATOM 621 N N . PRO A 1 82 ? 8.431 -33.225 -0.651 1.00 47.75 82 PRO A N 1
ATOM 622 C CA . PRO A 1 82 ? 7.072 -33.713 -0.503 1.00 47.75 82 PRO A CA 1
ATOM 623 C C . PRO A 1 82 ? 6.536 -33.188 0.829 1.00 47.75 82 PRO A C 1
ATOM 625 O O . PRO A 1 82 ? 7.230 -33.180 1.847 1.00 47.75 82 PRO A O 1
ATOM 628 N N . ILE A 1 83 ? 5.304 -32.692 0.795 1.00 54.75 83 ILE A N 1
ATOM 629 C CA . ILE A 1 83 ? 4.559 -32.183 1.945 1.00 54.75 83 ILE A CA 1
ATOM 630 C C . ILE A 1 83 ? 4.305 -33.366 2.892 1.00 54.75 83 ILE A C 1
ATOM 632 O O . ILE A 1 83 ? 3.223 -33.941 2.870 1.00 54.75 83 ILE A O 1
ATOM 636 N N . LEU A 1 84 ? 5.298 -33.778 3.677 1.00 55.75 84 LEU A N 1
ATOM 637 C CA . LEU A 1 84 ? 5.137 -34.846 4.670 1.00 55.75 84 LEU A CA 1
ATOM 638 C C . LEU A 1 84 ? 5.198 -34.321 6.110 1.00 55.75 84 LEU A C 1
ATOM 640 O O . LEU A 1 84 ? 4.764 -35.016 7.013 1.00 55.75 84 LEU A O 1
ATOM 644 N N . ASP A 1 85 ? 5.592 -33.056 6.305 1.00 53.41 85 ASP A N 1
ATOM 645 C CA . ASP A 1 85 ? 5.690 -32.413 7.628 1.00 53.41 85 ASP A CA 1
ATOM 646 C C . ASP A 1 85 ? 4.961 -31.061 7.711 1.00 53.41 85 ASP A C 1
ATOM 648 O O . ASP A 1 85 ? 5.297 -30.166 8.487 1.00 53.41 85 ASP A O 1
ATOM 652 N N . ARG A 1 86 ? 3.912 -30.879 6.902 1.00 52.75 86 ARG A N 1
ATOM 653 C CA . ARG A 1 86 ? 2.947 -29.803 7.155 1.00 52.75 86 ARG A CA 1
ATOM 654 C C . ARG A 1 86 ? 2.084 -30.249 8.344 1.00 52.75 86 ARG A C 1
ATOM 656 O O . ARG A 1 86 ? 1.281 -31.162 8.140 1.00 52.75 86 ARG A O 1
ATOM 663 N N . PRO A 1 87 ? 2.161 -29.620 9.538 1.00 59.56 87 PRO A N 1
ATOM 664 C CA . PRO A 1 87 ? 1.123 -29.828 10.541 1.00 59.56 87 PRO A CA 1
ATOM 665 C C . PRO A 1 87 ? -0.211 -29.490 9.873 1.00 59.56 87 PRO A C 1
ATOM 667 O O . PRO A 1 87 ? -0.253 -28.541 9.074 1.00 59.56 87 PRO A O 1
ATOM 670 N N . PRO A 1 88 ? -1.259 -30.300 10.098 1.00 49.59 88 PRO A N 1
ATOM 671 C CA . PRO A 1 88 ? -2.479 -30.245 9.317 1.00 49.59 88 PRO A CA 1
ATOM 672 C C . PRO A 1 88 ? -2.927 -28.796 9.210 1.00 49.59 88 PRO A C 1
ATOM 674 O O . PRO A 1 88 ? -3.042 -28.084 10.211 1.00 49.59 88 PRO A O 1
ATOM 677 N N . ARG A 1 89 ? -3.161 -28.348 7.968 1.00 57.38 89 ARG A N 1
ATOM 678 C CA . ARG A 1 89 ? -4.032 -27.195 7.752 1.00 57.38 89 ARG A CA 1
ATOM 679 C C . ARG A 1 89 ? -5.232 -27.442 8.651 1.00 57.38 89 ARG A C 1
ATOM 681 O O . ARG A 1 89 ? -5.795 -28.531 8.566 1.00 57.38 89 ARG A O 1
ATOM 688 N N . LEU A 1 90 ? -5.584 -26.490 9.513 1.00 55.41 90 LEU A N 1
ATOM 689 C CA . LEU A 1 90 ? -6.865 -26.534 10.202 1.00 55.41 90 LEU A CA 1
ATOM 690 C C . LEU A 1 90 ? -7.961 -26.529 9.123 1.00 55.41 90 LEU A C 1
ATOM 692 O O . LEU A 1 90 ? -8.479 -25.486 8.743 1.00 55.41 90 LEU A O 1
ATOM 696 N N . SER A 1 91 ? -8.297 -27.703 8.601 1.00 53.31 91 SER A N 1
ATOM 697 C CA . SER A 1 91 ? -9.643 -28.051 8.204 1.00 53.31 91 SER A CA 1
ATOM 698 C C . SER A 1 91 ? -10.412 -28.134 9.512 1.00 53.31 91 SER A C 1
ATOM 700 O O . SER A 1 91 ? -10.483 -29.193 10.136 1.00 53.31 91 SER A O 1
ATOM 702 N N . GLN A 1 92 ? -10.891 -26.988 9.997 1.00 51.09 92 GLN A N 1
ATOM 703 C CA . GLN A 1 92 ? -11.945 -27.047 10.991 1.00 51.09 92 GLN A CA 1
ATOM 704 C C . GLN A 1 92 ? -13.181 -27.676 10.334 1.00 51.09 92 GLN A C 1
ATOM 706 O O . GLN A 1 92 ? -13.474 -27.352 9.178 1.00 51.09 92 GLN A O 1
ATOM 711 N N . PRO A 1 93 ? -13.882 -28.582 11.034 1.00 53.41 93 PRO A N 1
ATOM 712 C CA . PRO A 1 93 ? -15.201 -29.015 10.609 1.00 53.41 93 PRO A CA 1
ATOM 713 C C . PRO A 1 93 ? -16.124 -27.791 10.558 1.00 53.41 93 PRO A C 1
ATOM 715 O O . PRO A 1 93 ? -15.976 -26.850 11.339 1.00 53.41 93 PRO A O 1
ATOM 718 N N . GLU A 1 94 ? -17.050 -27.790 9.603 1.00 51.59 94 GLU A N 1
ATOM 719 C CA . GLU A 1 94 ? -18.161 -26.842 9.544 1.00 51.59 94 GLU A CA 1
ATOM 720 C C . GLU A 1 94 ? -18.989 -26.948 10.835 1.00 51.59 94 GLU A C 1
ATOM 722 O O . GLU A 1 94 ? -19.914 -27.747 10.915 1.00 51.59 94 GLU A O 1
ATOM 727 N N . ASP A 1 95 ? -18.669 -26.129 11.834 1.00 52.91 95 ASP A N 1
ATOM 728 C CA . ASP A 1 95 ? -19.551 -25.845 12.962 1.00 52.91 95 ASP A CA 1
ATOM 729 C C . ASP A 1 95 ? -19.918 -24.368 12.921 1.00 52.91 95 ASP A C 1
ATOM 731 O O . ASP A 1 95 ? -19.212 -23.495 13.419 1.00 52.91 95 ASP A O 1
ATOM 735 N N . THR A 1 96 ? -21.062 -24.104 12.291 1.00 54.50 96 THR A N 1
ATOM 736 C CA . THR A 1 96 ? -21.839 -22.864 12.387 1.00 54.50 96 THR A CA 1
ATOM 737 C C . THR A 1 96 ? -21.027 -21.585 12.199 1.00 54.50 96 THR A C 1
ATOM 739 O O . THR A 1 96 ? -20.464 -21.020 13.134 1.00 54.50 96 THR A O 1
ATOM 742 N N . ARG A 1 97 ? -21.058 -21.061 10.972 1.00 52.91 97 ARG A N 1
ATOM 743 C CA . ARG A 1 97 ? -20.683 -19.684 10.634 1.00 52.91 97 ARG A CA 1
ATOM 744 C C . ARG A 1 97 ? -21.472 -18.678 11.479 1.00 52.91 97 ARG A C 1
ATOM 746 O O . ARG A 1 97 ? -22.417 -18.059 10.998 1.00 52.91 97 ARG A O 1
ATOM 753 N N . GLN A 1 98 ? -21.075 -18.476 12.730 1.00 59.97 98 GLN A N 1
ATOM 754 C CA . GLN A 1 98 ? -21.304 -17.203 13.381 1.00 59.97 98 GLN A CA 1
ATOM 755 C C . GLN A 1 98 ? -20.460 -16.208 12.591 1.00 59.97 98 GLN A C 1
ATOM 757 O O . GLN A 1 98 ? -19.249 -16.419 12.453 1.00 59.97 98 GLN A O 1
ATOM 762 N N . PRO A 1 99 ? -21.078 -15.192 11.970 1.00 56.41 99 PRO A N 1
ATOM 763 C CA . PRO A 1 99 ? -20.342 -14.283 11.121 1.00 56.41 99 PRO A CA 1
ATOM 764 C C . PRO A 1 99 ? -19.235 -13.660 11.971 1.00 56.41 99 PRO A C 1
ATOM 766 O O . PRO A 1 99 ? -19.462 -13.255 13.114 1.00 56.41 99 PRO A O 1
ATOM 769 N N . ASN A 1 100 ? -18.022 -13.653 11.422 1.00 61.84 100 ASN A N 1
ATOM 770 C CA . ASN A 1 100 ? -16.768 -13.245 12.060 1.00 61.84 100 ASN A CA 1
ATOM 771 C C . ASN A 1 100 ? -16.711 -11.710 12.270 1.00 61.84 100 ASN A C 1
ATOM 773 O O . ASN A 1 100 ? -15.693 -11.058 12.064 1.00 61.84 100 ASN A O 1
ATOM 777 N N . ASN A 1 101 ? -17.852 -11.129 12.645 1.00 66.44 101 ASN A N 1
ATOM 778 C CA . ASN A 1 101 ? -18.136 -9.717 12.864 1.00 66.44 101 ASN A CA 1
ATOM 779 C C . ASN A 1 101 ? -18.526 -9.479 14.338 1.00 66.44 101 ASN A C 1
ATOM 781 O O . ASN A 1 101 ? -19.104 -8.447 14.678 1.00 66.44 101 ASN A O 1
ATOM 785 N N . VAL A 1 102 ? -18.251 -10.438 15.228 1.00 70.75 102 VAL A N 1
ATOM 786 C CA . VAL A 1 102 ? -18.527 -10.297 16.661 1.00 70.75 102 VAL A CA 1
ATOM 787 C C . VAL A 1 102 ? -17.499 -9.340 17.267 1.00 70.75 102 VAL A C 1
ATOM 789 O O . VAL A 1 102 ? -16.403 -9.744 17.652 1.00 70.75 102 VAL A O 1
ATOM 792 N N . ILE A 1 103 ? -17.851 -8.056 17.369 1.00 72.00 103 ILE A N 1
ATOM 793 C CA . ILE A 1 103 ? -17.083 -7.072 18.141 1.00 72.00 103 ILE A CA 1
ATOM 794 C C . ILE A 1 103 ? -17.273 -7.405 19.625 1.00 72.00 103 ILE A C 1
ATOM 796 O O . ILE A 1 103 ? -18.292 -7.068 20.227 1.00 72.00 103 ILE A O 1
ATOM 800 N N . ARG A 1 104 ? -16.304 -8.104 20.222 1.00 76.88 104 ARG A N 1
ATOM 801 C CA . ARG A 1 104 ? -16.302 -8.388 21.662 1.00 76.88 104 ARG A CA 1
ATOM 802 C C . ARG A 1 104 ? -15.869 -7.129 22.409 1.00 76.88 104 ARG A C 1
ATOM 804 O O . ARG A 1 104 ? -14.740 -6.676 22.247 1.00 76.88 104 ARG A O 1
ATOM 811 N N . GLN A 1 105 ? -16.770 -6.562 23.204 1.00 81.94 105 GLN A N 1
ATOM 812 C CA . GLN A 1 105 ? -16.431 -5.462 24.106 1.00 81.94 105 GLN A CA 1
ATOM 813 C C . GLN A 1 105 ? -15.534 -5.985 25.241 1.00 81.94 105 GLN A C 1
ATOM 815 O O . GLN A 1 105 ? -15.723 -7.127 25.675 1.00 81.94 105 GLN A O 1
ATOM 820 N N . PRO A 1 106 ? -14.557 -5.192 25.720 1.00 79.50 106 PRO A N 1
ATOM 821 C CA . PRO A 1 106 ? -13.761 -5.580 26.874 1.00 79.50 106 PRO A CA 1
ATOM 822 C C . PRO A 1 106 ? -14.668 -5.771 28.095 1.00 79.50 106 PRO A C 1
ATOM 824 O O . PRO A 1 106 ? -15.606 -5.002 28.324 1.00 79.50 106 PRO A O 1
ATOM 827 N N . LEU A 1 107 ? -14.377 -6.817 28.865 1.00 82.25 107 LEU A N 1
ATOM 828 C CA . LEU A 1 107 ? -15.049 -7.086 30.131 1.00 82.25 107 LEU A CA 1
ATOM 829 C C . LEU A 1 107 ? -14.589 -6.067 31.179 1.00 82.25 107 LEU A C 1
ATOM 831 O O . LEU A 1 107 ? -13.426 -5.657 31.195 1.00 82.25 107 LEU A O 1
ATOM 835 N N . GLY A 1 108 ? -15.507 -5.669 32.055 1.00 82.56 108 GLY A N 1
ATOM 836 C CA . GLY A 1 108 ? -15.189 -4.894 33.243 1.00 82.56 108 GLY A CA 1
ATOM 837 C C . GLY A 1 108 ? -14.304 -5.687 34.214 1.00 82.56 108 GLY A C 1
ATOM 838 O O . GLY A 1 108 ? -14.205 -6.913 34.109 1.00 82.56 108 GLY A O 1
ATOM 839 N N . PRO A 1 109 ? -13.672 -5.017 35.191 1.00 85.31 109 PRO A N 1
ATOM 840 C CA . PRO A 1 109 ? -12.860 -5.673 36.223 1.00 85.31 109 PRO A CA 1
ATOM 841 C C . PRO A 1 109 ? -13.657 -6.669 37.090 1.00 85.31 109 PRO A C 1
ATOM 843 O O . PRO A 1 109 ? -13.072 -7.519 37.750 1.00 85.31 109 PRO A O 1
ATOM 846 N N . ASP A 1 110 ? -14.986 -6.577 37.069 1.00 81.88 110 ASP A N 1
ATOM 847 C CA . ASP A 1 110 ? -15.958 -7.464 37.712 1.00 81.88 110 ASP A CA 1
ATOM 848 C C . ASP A 1 110 ? -16.469 -8.592 36.788 1.00 81.88 110 ASP A C 1
ATOM 850 O O . ASP A 1 110 ? -17.364 -9.348 37.163 1.00 81.88 110 ASP A O 1
ATOM 854 N N . GLY A 1 111 ? -15.940 -8.702 35.564 1.00 8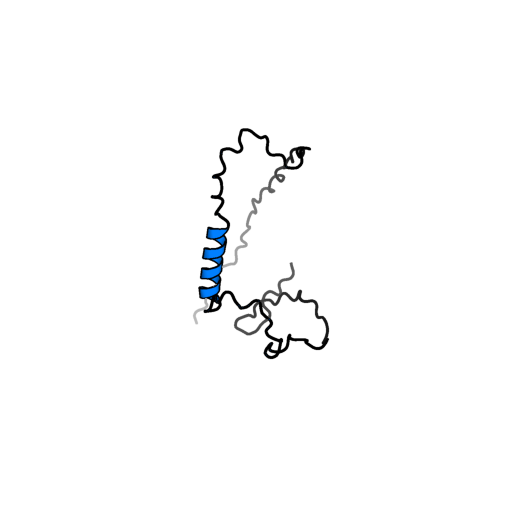0.88 111 GLY A N 1
ATOM 855 C CA . GLY A 1 111 ? -16.416 -9.641 34.546 1.00 80.88 111 GLY A CA 1
ATOM 856 C C . GLY A 1 111 ? -17.719 -9.212 33.862 1.00 80.88 111 GLY A C 1
ATOM 857 O O . GLY A 1 111 ? -18.309 -10.000 33.121 1.00 80.88 111 GLY A O 1
ATOM 858 N N . SER A 1 112 ? -18.190 -7.979 34.081 1.00 79.62 112 SER A N 1
ATOM 859 C CA . SER A 1 112 ? -19.401 -7.480 33.433 1.00 79.62 112 SER A CA 1
ATOM 860 C C . SER A 1 112 ? -19.160 -7.115 31.964 1.00 79.62 112 SER A C 1
ATOM 862 O O . SER A 1 112 ? -18.094 -6.652 31.563 1.00 79.62 112 SER A O 1
ATOM 864 N N . GLN A 1 113 ? -20.178 -7.316 31.126 1.00 78.00 113 GLN A N 1
ATOM 865 C CA . GLN A 1 113 ? -20.214 -6.742 29.780 1.00 78.00 113 GLN A CA 1
ATOM 866 C C . GLN A 1 113 ? -20.457 -5.235 29.932 1.00 78.00 113 GLN A C 1
ATOM 868 O O . GLN A 1 113 ? -21.566 -4.864 30.318 1.00 78.00 113 GLN A O 1
ATOM 873 N N . GLY A 1 114 ? -19.426 -4.416 29.680 1.00 78.25 114 GLY A N 1
ATOM 874 C CA . GLY A 1 114 ? -19.353 -2.981 29.994 1.00 78.25 114 GLY A CA 1
ATOM 875 C C . GLY A 1 114 ? -20.495 -2.097 29.459 1.00 78.25 114 GLY A C 1
ATOM 876 O O . GLY A 1 114 ? -21.610 -2.134 29.966 1.00 78.25 114 GLY A O 1
ATOM 877 N N . PHE A 1 115 ? -20.218 -1.201 28.502 1.00 70.50 115 PHE A N 1
ATOM 878 C CA . PHE A 1 115 ? -21.135 -0.124 28.083 1.00 70.50 115 PHE A CA 1
ATOM 879 C C . PHE A 1 115 ? -22.523 -0.624 27.616 1.00 70.50 115 PHE A C 1
ATOM 881 O O . PHE A 1 115 ? -22.697 -1.028 26.469 1.00 70.50 115 PHE A O 1
ATOM 888 N N . LYS A 1 116 ? -23.541 -0.519 28.484 1.00 71.38 116 LYS A N 1
ATOM 889 C CA . LYS A 1 116 ? -24.966 -0.789 28.181 1.00 71.38 116 LYS A CA 1
ATOM 890 C C . LYS A 1 116 ? -25.787 0.477 27.902 1.00 71.38 116 LYS A C 1
ATOM 892 O O . LYS A 1 116 ? -27.014 0.458 27.992 1.00 71.38 116 LYS A O 1
ATOM 897 N N . GLN A 1 117 ? -25.132 1.598 27.609 1.00 68.25 117 GLN A N 1
ATOM 898 C CA . GLN A 1 117 ? -25.828 2.857 27.359 1.00 68.25 117 GLN A CA 1
ATOM 899 C C . GLN A 1 117 ? -26.541 2.812 26.009 1.00 68.25 117 GLN A C 1
ATOM 901 O O . GLN A 1 117 ? -25.910 2.693 24.959 1.00 68.25 117 GLN A O 1
ATOM 906 N N . ARG A 1 118 ? -27.872 2.918 26.040 1.00 69.12 118 ARG A N 1
ATOM 907 C CA . ARG A 1 118 ? -28.662 3.193 24.840 1.00 69.12 118 ARG A CA 1
ATOM 908 C C . ARG A 1 118 ? -28.488 4.677 24.511 1.00 69.12 118 ARG A C 1
ATOM 910 O O . ARG A 1 118 ? -28.662 5.506 25.401 1.00 69.12 118 ARG A O 1
ATOM 917 N N . ARG A 1 119 ? -28.067 4.971 23.280 1.00 66.81 119 ARG A N 1
ATOM 918 C CA . ARG A 1 119 ? -28.110 6.328 22.723 1.00 66.81 119 ARG A CA 1
ATOM 919 C C . ARG A 1 119 ? -29.542 6.714 22.390 1.00 66.81 119 ARG A C 1
ATOM 921 O O . ARG A 1 119 ? -30.307 5.791 22.025 1.00 66.81 119 ARG A O 1
#

InterPro domains:
  IPR024642 SUZ-C domain [PF12901] (96-119)
  IPR024642 SUZ-C domain [PS51938] (78-119)
  IPR024771 SUZ domain [PF12752] (23-73)
  IPR024771 SUZ domain [PS51673] (9-74)
  IPR039228 SUZ domain-containing protein 1 [PTHR31796] (2-119)

Secondary structure (DSSP, 8-state):
-----PPP----------PPPPPPPPP-PPPPPS--S----TTGGGSPPP----HHHHHHHHHHHHHHHHS---TTTTS---SSS--------------S----PPBPTTS-B------